Protein AF-A0A0M6XPQ8-F1 (afdb_monomer_lite)

Sequence (52 aa):
MNRTIAAIAFLVFAGFVGILVVAVPSPDLIAVSVLTVGLAFYDLLTSSGRRN

Organism: NCBI:txid282197

Foldseek 3Di:
DPLVVLVVVLVVLLVVLVCVCVVPVDPVSVVVSVVVSVVSVVCSVPVVVDDD

Secondary structure (DSSP, 8-state):
--HHHHHHHHHHHHHHHHHHHHHS--HHHHHHHHHHHHHHHHHHHHTTT---

Structure (mmCIF, N/CA/C/O backbone):
data_AF-A0A0M6XPQ8-F1
#
_entry.id   AF-A0A0M6XPQ8-F1
#
loop_
_atom_site.group_PDB
_atom_site.id
_atom_site.type_symbol
_atom_site.label_atom_id
_atom_site.label_alt_id
_atom_site.label_comp_id
_atom_site.label_asym_id
_atom_site.label_entity_id
_atom_site.label_seq_id
_atom_site.pdbx_PDB_ins_code
_atom_site.Cartn_x
_atom_site.Cartn_y
_atom_site.Cartn_z
_atom_site.occupancy
_atom_site.B_iso_or_equiv
_atom_site.auth_seq_id
_atom_site.auth_comp_id
_atom_site.auth_asym_id
_atom_site.auth_atom_id
_atom_site.pdbx_PDB_model_num
ATOM 1 N N . MET A 1 1 ? 18.384 -5.879 -10.061 1.00 62.44 1 MET A N 1
ATOM 2 C CA . MET A 1 1 ? 17.412 -6.962 -9.777 1.00 62.44 1 MET A CA 1
ATOM 3 C C . MET A 1 1 ? 16.397 -7.020 -10.912 1.00 62.44 1 MET A C 1
ATOM 5 O O . MET A 1 1 ? 16.130 -5.977 -11.498 1.00 62.44 1 MET A O 1
ATOM 9 N N . ASN A 1 2 ? 15.855 -8.191 -11.262 1.00 85.06 2 ASN A N 1
ATOM 10 C CA . ASN A 1 2 ? 14.766 -8.248 -12.244 1.00 85.06 2 ASN A CA 1
ATOM 11 C C . ASN A 1 2 ? 13.560 -7.445 -11.715 1.00 85.06 2 ASN A C 1
ATOM 13 O O . ASN A 1 2 ? 13.192 -7.615 -10.551 1.00 85.06 2 ASN A O 1
ATOM 17 N N . ARG A 1 3 ? 12.945 -6.596 -12.553 1.00 84.38 3 ARG A N 1
ATOM 18 C CA . ARG A 1 3 ? 11.798 -5.746 -12.175 1.00 84.38 3 ARG A CA 1
ATOM 19 C C . ARG A 1 3 ? 10.649 -6.571 -11.591 1.00 84.38 3 ARG A C 1
ATOM 21 O O . ARG A 1 3 ? 10.043 -6.159 -10.609 1.00 84.38 3 ARG A O 1
ATOM 28 N N . THR A 1 4 ? 10.417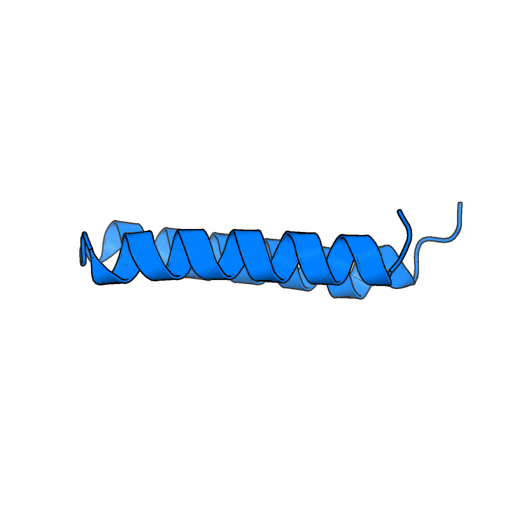 -7.769 -12.128 1.00 89.31 4 THR A N 1
ATOM 29 C CA . THR A 1 4 ? 9.389 -8.694 -11.629 1.00 89.31 4 T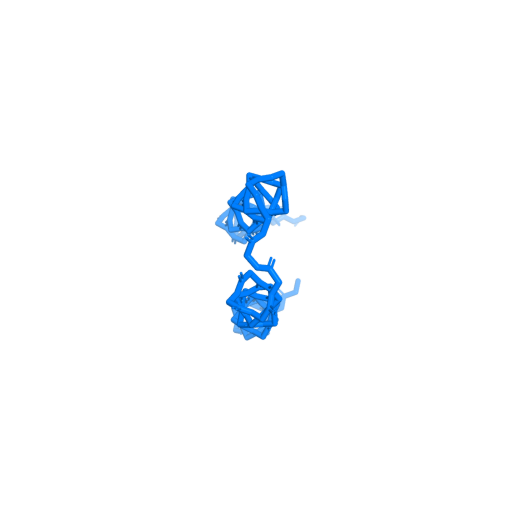HR A CA 1
ATOM 30 C C . THR A 1 4 ? 9.667 -9.149 -10.198 1.00 89.31 4 THR A C 1
ATOM 32 O O . THR A 1 4 ? 8.772 -9.138 -9.361 1.00 89.31 4 THR A O 1
ATOM 35 N N . ILE A 1 5 ? 10.918 -9.507 -9.891 1.00 90.69 5 ILE A N 1
ATOM 36 C CA . ILE A 1 5 ? 11.301 -9.949 -8.543 1.00 90.69 5 ILE A CA 1
ATOM 37 C C . ILE A 1 5 ? 11.225 -8.785 -7.554 1.00 90.69 5 ILE A C 1
ATOM 39 O O . ILE A 1 5 ? 10.755 -8.972 -6.438 1.00 90.69 5 ILE A O 1
ATOM 43 N N . ALA A 1 6 ? 11.621 -7.578 -7.966 1.00 91.50 6 ALA A N 1
ATOM 44 C CA . ALA A 1 6 ? 11.504 -6.387 -7.128 1.00 91.50 6 ALA A CA 1
ATOM 45 C C . ALA A 1 6 ? 10.040 -6.055 -6.787 1.00 91.50 6 ALA A C 1
ATOM 47 O O . ALA A 1 6 ? 9.734 -5.769 -5.632 1.00 91.50 6 ALA A O 1
ATOM 48 N N . ALA A 1 7 ? 9.123 -6.174 -7.754 1.00 92.62 7 ALA A N 1
ATOM 49 C CA . ALA A 1 7 ? 7.694 -5.982 -7.513 1.00 92.62 7 ALA A CA 1
ATOM 50 C C . ALA A 1 7 ? 7.117 -7.030 -6.545 1.00 92.62 7 ALA A C 1
ATOM 52 O O . ALA A 1 7 ? 6.378 -6.677 -5.629 1.00 92.62 7 ALA A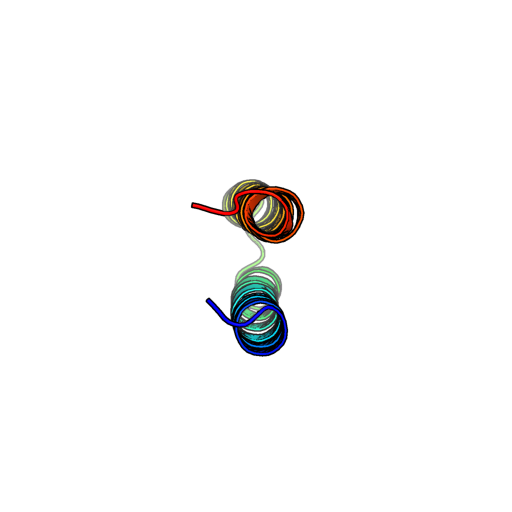 O 1
ATOM 53 N N . ILE A 1 8 ? 7.488 -8.307 -6.700 1.00 95.50 8 ILE A N 1
ATO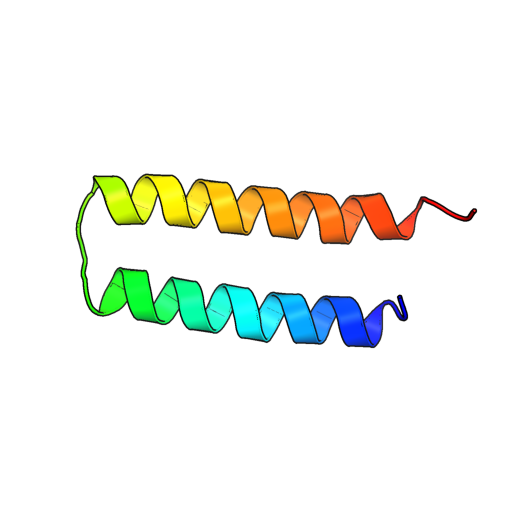M 54 C CA . ILE A 1 8 ? 7.061 -9.378 -5.784 1.00 95.50 8 ILE A CA 1
ATOM 55 C C . ILE A 1 8 ? 7.600 -9.126 -4.371 1.00 95.50 8 ILE A C 1
ATOM 57 O O . ILE A 1 8 ? 6.844 -9.213 -3.406 1.00 95.50 8 ILE A O 1
ATOM 61 N N . ALA A 1 9 ? 8.880 -8.771 -4.243 1.00 94.94 9 ALA A N 1
ATOM 62 C CA . ALA A 1 9 ? 9.486 -8.453 -2.954 1.00 94.94 9 ALA A CA 1
ATOM 63 C C . ALA A 1 9 ? 8.773 -7.279 -2.268 1.00 94.94 9 ALA A C 1
ATOM 65 O O . ALA A 1 9 ? 8.462 -7.363 -1.081 1.00 94.94 9 ALA A O 1
ATOM 66 N N . PHE A 1 10 ? 8.447 -6.224 -3.022 1.00 95.75 10 PHE A N 1
ATOM 67 C CA . PHE A 1 10 ? 7.682 -5.094 -2.505 1.00 95.75 10 PHE A CA 1
ATOM 68 C C . PHE A 1 10 ? 6.277 -5.500 -2.048 1.00 95.75 10 PHE A C 1
ATOM 70 O O . PHE A 1 10 ? 5.860 -5.093 -0.970 1.00 95.75 10 PHE A O 1
ATOM 77 N N . LEU A 1 11 ? 5.558 -6.329 -2.814 1.00 97.50 11 LEU A N 1
ATOM 78 C CA . LEU A 1 11 ? 4.223 -6.801 -2.429 1.00 97.50 11 LEU A CA 1
ATOM 79 C C . LEU A 1 11 ? 4.249 -7.617 -1.134 1.00 97.50 11 LEU A C 1
ATOM 81 O O . LEU A 1 11 ? 3.420 -7.392 -0.255 1.00 97.50 11 LEU A O 1
ATOM 85 N N . VAL A 1 12 ? 5.208 -8.536 -0.994 1.00 97.94 12 VAL A N 1
ATOM 86 C CA . VAL A 1 12 ? 5.369 -9.333 0.233 1.00 97.94 12 VAL A CA 1
ATOM 87 C C . VAL A 1 12 ? 5.726 -8.431 1.416 1.00 97.94 12 VAL A C 1
ATOM 89 O O . VAL A 1 12 ? 5.135 -8.559 2.487 1.00 97.94 12 VAL A O 1
ATOM 92 N N . PHE A 1 13 ? 6.645 -7.484 1.215 1.00 97.38 13 PHE A N 1
ATOM 93 C CA . PHE A 1 13 ? 7.049 -6.519 2.235 1.00 97.38 13 PHE A CA 1
ATOM 94 C C . PHE A 1 13 ? 5.882 -5.632 2.691 1.00 97.38 13 PHE A C 1
ATOM 96 O O . PHE A 1 13 ? 5.588 -5.559 3.883 1.00 97.38 13 PHE A O 1
ATOM 103 N N . ALA A 1 14 ? 5.179 -5.000 1.749 1.00 97.50 14 ALA A N 1
ATOM 104 C CA . ALA A 1 14 ? 4.034 -4.141 2.032 1.00 97.50 14 ALA A CA 1
ATOM 105 C C . ALA A 1 14 ? 2.881 -4.926 2.674 1.00 97.50 14 ALA A C 1
ATOM 107 O O . ALA A 1 14 ? 2.247 -4.426 3.599 1.00 97.50 14 ALA A O 1
ATOM 108 N N . GLY A 1 15 ? 2.642 -6.168 2.238 1.00 98.12 15 GLY A N 1
ATOM 109 C CA . GLY A 1 15 ? 1.659 -7.059 2.850 1.00 98.12 15 GLY A CA 1
ATOM 110 C C . GLY A 1 15 ? 1.984 -7.366 4.312 1.00 98.12 15 GLY A C 1
ATOM 111 O O . GLY A 1 15 ? 1.120 -7.226 5.173 1.00 98.12 15 GLY A O 1
ATOM 112 N N . PHE A 1 16 ? 3.237 -7.712 4.615 1.00 97.94 16 PHE A N 1
ATOM 113 C CA . PHE A 1 16 ? 3.683 -7.953 5.988 1.00 97.94 16 PHE A CA 1
ATOM 114 C C . PHE A 1 16 ? 3.542 -6.708 6.874 1.00 97.94 16 PHE A C 1
ATOM 116 O O . PHE A 1 16 ? 2.965 -6.787 7.957 1.00 97.94 16 PHE A O 1
ATOM 123 N N . VAL A 1 17 ? 4.007 -5.547 6.403 1.00 97.62 17 VAL A N 1
ATOM 124 C CA . VAL A 1 17 ? 3.874 -4.282 7.143 1.00 97.62 17 VAL A CA 1
ATOM 125 C C . VAL A 1 17 ? 2.400 -3.916 7.347 1.00 97.62 17 VAL A C 1
ATOM 127 O O . VAL A 1 17 ? 2.017 -3.488 8.433 1.00 97.62 17 VAL A O 1
ATOM 130 N N . GLY A 1 18 ? 1.550 -4.149 6.345 1.00 97.06 18 GLY A N 1
ATOM 131 C CA . GLY A 1 18 ? 0.105 -3.966 6.464 1.00 97.06 18 GLY A CA 1
ATOM 132 C C . GLY A 1 18 ? -0.512 -4.847 7.552 1.00 97.06 18 GLY A C 1
ATOM 133 O O . GLY A 1 18 ? -1.306 -4.360 8.353 1.00 97.06 18 GLY A O 1
ATOM 134 N N . ILE A 1 19 ? -0.101 -6.118 7.639 1.00 97.94 19 ILE A N 1
ATOM 135 C CA . ILE A 1 19 ? -0.528 -7.017 8.721 1.00 97.94 19 ILE A CA 1
ATOM 136 C C . ILE A 1 19 ? -0.088 -6.470 10.083 1.00 97.94 19 ILE A C 1
ATOM 138 O O . ILE A 1 19 ? -0.904 -6.448 11.000 1.00 97.94 19 ILE A O 1
ATOM 142 N N . LEU A 1 20 ? 1.156 -5.994 10.222 1.00 96.38 20 LEU A N 1
ATOM 143 C CA . LEU A 1 20 ? 1.640 -5.409 11.479 1.00 96.38 20 LEU A CA 1
ATOM 144 C C . LEU A 1 20 ? 0.802 -4.203 11.916 1.00 96.38 20 LEU A C 1
ATOM 146 O O . LEU A 1 20 ? 0.423 -4.120 13.081 1.00 96.38 20 LEU A O 1
ATOM 150 N N . VAL A 1 21 ? 0.470 -3.309 10.982 1.00 97.75 21 VAL A N 1
ATOM 151 C CA . VAL A 1 21 ? -0.366 -2.129 11.245 1.00 97.75 21 VAL A CA 1
ATOM 152 C C . VAL A 1 21 ? -1.772 -2.518 11.712 1.00 97.75 21 VAL A C 1
ATOM 154 O O . VAL A 1 21 ? -2.306 -1.899 12.629 1.00 97.75 21 VAL A O 1
ATOM 157 N N . VAL A 1 22 ? -2.373 -3.544 11.104 1.00 97.69 22 VAL A N 1
ATOM 158 C CA . VAL A 1 22 ? -3.715 -4.018 11.479 1.00 97.69 22 VAL A CA 1
ATOM 159 C C . VAL A 1 22 ? -3.694 -4.770 12.812 1.00 97.69 22 VAL A C 1
ATOM 161 O O . VAL A 1 22 ? -4.608 -4.617 13.618 1.00 97.69 22 VAL A O 1
ATOM 164 N N . ALA A 1 23 ? -2.662 -5.580 13.053 1.00 97.88 23 ALA A N 1
ATOM 165 C CA . ALA A 1 23 ? -2.537 -6.389 14.262 1.00 97.88 23 ALA A CA 1
ATOM 166 C C . ALA A 1 23 ? -2.156 -5.556 15.496 1.00 97.88 23 ALA A C 1
ATOM 168 O O . ALA A 1 23 ? -2.563 -5.891 16.607 1.00 97.88 23 ALA A O 1
ATOM 169 N N . VAL A 1 24 ? -1.383 -4.482 15.309 1.00 96.44 24 VAL A N 1
ATOM 170 C CA . VAL A 1 24 ? -0.892 -3.609 16.383 1.00 96.44 24 VAL A CA 1
ATOM 171 C C . VAL A 1 24 ? -1.142 -2.141 16.002 1.00 96.44 24 VAL A C 1
ATOM 173 O O . VAL A 1 24 ? -0.219 -1.439 15.593 1.00 96.44 24 VAL A O 1
ATOM 176 N N . PRO A 1 25 ? -2.391 -1.648 16.097 1.00 92.00 25 PRO A N 1
ATOM 177 C CA . PRO A 1 25 ? -2.753 -0.315 15.624 1.00 92.00 25 PRO A CA 1
ATOM 178 C C . PRO A 1 25 ? -2.311 0.777 16.610 1.00 92.00 25 PRO A C 1
ATOM 180 O O . PRO A 1 25 ? -3.121 1.352 17.338 1.00 92.00 25 PRO A O 1
ATOM 183 N N . SER A 1 26 ? -1.014 1.078 16.615 1.00 97.50 26 SER A N 1
ATOM 184 C CA . SER A 1 26 ? -0.429 2.195 17.361 1.00 97.50 26 SER A CA 1
ATOM 185 C C . SER A 1 26 ? -0.119 3.367 16.413 1.00 97.50 26 SER A C 1
ATOM 187 O O . SER A 1 26 ? 0.424 3.136 15.328 1.00 97.50 26 SER A O 1
ATOM 189 N N . PRO A 1 27 ? -0.448 4.627 16.763 1.00 96.94 27 PRO A N 1
ATOM 190 C CA . PRO A 1 27 ? -0.281 5.776 15.860 1.00 96.94 27 PRO A CA 1
ATOM 191 C C . PRO A 1 27 ? 1.153 5.991 15.355 1.00 96.94 27 PRO A C 1
ATOM 193 O O . PRO A 1 27 ? 1.368 6.335 14.193 1.00 96.94 27 PRO A O 1
ATOM 196 N N . ASP A 1 28 ? 2.134 5.764 16.221 1.00 97.50 28 ASP A N 1
ATOM 197 C CA . ASP A 1 28 ? 3.565 5.808 15.927 1.00 97.50 28 ASP A CA 1
ATOM 198 C C . ASP A 1 28 ? 3.980 4.705 14.943 1.00 97.50 28 ASP A C 1
ATOM 200 O O . ASP A 1 28 ? 4.655 4.987 13.950 1.00 97.50 28 ASP A 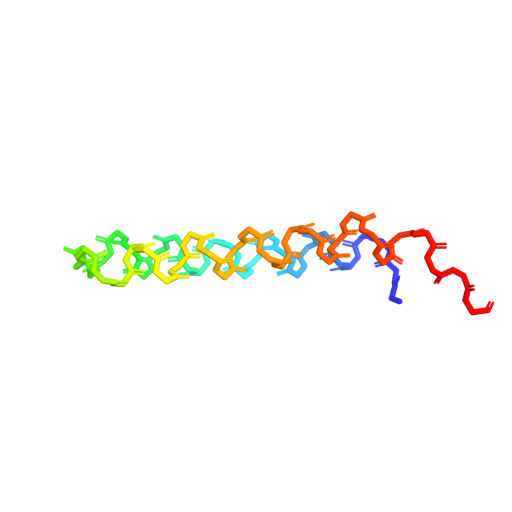O 1
ATOM 204 N N . LEU A 1 29 ? 3.507 3.471 15.152 1.00 96.19 29 LEU A N 1
ATOM 205 C CA . LEU A 1 29 ? 3.768 2.361 14.237 1.00 96.19 29 LEU A CA 1
ATOM 206 C C . LEU A 1 29 ? 3.180 2.633 12.852 1.00 96.19 29 LEU A C 1
ATOM 208 O O . LEU A 1 29 ? 3.849 2.382 11.850 1.00 96.19 29 LEU A O 1
ATOM 212 N N . ILE A 1 30 ? 1.956 3.161 12.784 1.00 97.56 30 ILE A N 1
ATOM 213 C CA . ILE A 1 30 ? 1.297 3.515 11.521 1.00 97.56 30 ILE A CA 1
ATOM 214 C C . ILE A 1 30 ? 2.126 4.562 10.775 1.00 97.56 30 ILE A C 1
ATOM 216 O O . ILE A 1 30 ? 2.419 4.378 9.594 1.00 97.56 30 ILE A O 1
ATOM 220 N N . ALA A 1 31 ? 2.542 5.630 11.460 1.00 98.06 31 ALA A N 1
ATOM 221 C CA . ALA A 1 31 ? 3.321 6.706 10.857 1.00 98.06 31 ALA A CA 1
ATOM 222 C C . ALA A 1 31 ? 4.643 6.194 10.265 1.00 98.06 31 ALA A C 1
ATOM 224 O O . ALA A 1 31 ? 4.953 6.469 9.102 1.00 98.06 31 ALA A O 1
ATOM 225 N N . VAL A 1 32 ? 5.395 5.402 11.036 1.00 97.50 32 VAL A N 1
ATOM 226 C CA . VAL A 1 32 ? 6.666 4.828 10.574 1.00 97.50 32 VAL A CA 1
ATOM 227 C C . VAL A 1 32 ? 6.431 3.828 9.443 1.00 97.50 32 VAL A C 1
ATOM 229 O O . VAL A 1 32 ? 7.121 3.889 8.432 1.00 97.50 32 VAL A O 1
ATOM 232 N N . SER A 1 33 ? 5.419 2.968 9.554 1.00 97.56 33 SER A N 1
ATOM 233 C CA . SER A 1 33 ? 5.084 1.970 8.532 1.00 97.56 33 SER A CA 1
ATOM 234 C C . SER A 1 33 ? 4.726 2.605 7.189 1.00 97.56 33 SER A C 1
ATOM 236 O O . SER A 1 33 ? 5.222 2.167 6.150 1.00 97.56 33 SER A O 1
ATOM 238 N N . VAL A 1 34 ? 3.914 3.669 7.193 1.00 97.44 34 VAL A N 1
ATOM 239 C CA . VAL A 1 34 ? 3.566 4.422 5.977 1.00 97.44 34 VAL A CA 1
ATOM 240 C C . VAL A 1 34 ? 4.812 5.044 5.353 1.00 97.44 34 VAL A C 1
ATOM 242 O O . VAL A 1 34 ? 5.008 4.939 4.142 1.00 97.44 34 VAL A O 1
ATOM 245 N N . LEU A 1 35 ? 5.683 5.642 6.170 1.00 98.12 35 LEU A N 1
ATOM 246 C CA . LEU A 1 35 ? 6.939 6.225 5.703 1.00 98.12 35 LEU A CA 1
ATOM 247 C C . LEU A 1 35 ? 7.840 5.149 5.080 1.00 98.12 35 LEU A C 1
ATOM 249 O O . LEU A 1 35 ? 8.337 5.327 3.969 1.00 98.12 35 LEU A O 1
ATOM 253 N N . THR A 1 36 ? 8.002 4.004 5.744 1.00 97.00 36 THR A N 1
ATOM 254 C CA . THR A 1 36 ? 8.818 2.888 5.257 1.00 97.00 36 THR A CA 1
ATOM 255 C C . THR A 1 36 ? 8.299 2.326 3.935 1.00 97.00 36 THR A C 1
ATOM 257 O O . THR A 1 36 ? 9.075 2.184 2.990 1.00 97.00 36 THR A O 1
ATOM 260 N N . VAL A 1 37 ? 7.000 2.030 3.834 1.00 97.94 37 VAL A N 1
ATOM 261 C CA . VAL A 1 37 ? 6.403 1.515 2.590 1.00 97.94 37 VAL A CA 1
ATOM 262 C C . VAL A 1 37 ? 6.501 2.557 1.475 1.00 97.94 37 VAL A C 1
ATOM 264 O O . VAL A 1 37 ? 6.829 2.201 0.346 1.00 97.94 37 VAL A O 1
ATOM 267 N N . GLY A 1 38 ? 6.300 3.842 1.785 1.00 97.56 38 GLY A N 1
ATOM 268 C CA . GLY A 1 38 ? 6.459 4.938 0.829 1.00 97.56 38 GLY A CA 1
ATOM 269 C C . GLY A 1 38 ? 7.883 5.056 0.280 1.00 97.56 38 GLY A C 1
ATOM 270 O O . GLY A 1 38 ? 8.066 5.166 -0.932 1.00 97.56 38 GLY A O 1
ATOM 271 N N . LEU A 1 39 ? 8.901 4.968 1.142 1.00 97.25 39 LEU A N 1
ATOM 272 C CA . LEU A 1 39 ? 10.306 4.980 0.721 1.00 97.25 39 LEU A CA 1
ATOM 273 C C . LEU A 1 39 ? 10.676 3.745 -0.105 1.00 97.25 39 LEU A C 1
ATOM 275 O O . LEU A 1 39 ? 11.332 3.877 -1.136 1.00 97.25 39 LEU A O 1
ATOM 279 N N . ALA A 1 40 ? 10.235 2.557 0.308 1.00 95.19 40 ALA A N 1
ATOM 280 C CA . ALA A 1 40 ? 10.467 1.327 -0.448 1.00 95.19 40 ALA A CA 1
ATOM 281 C C . ALA A 1 40 ? 9.793 1.377 -1.830 1.00 95.19 40 ALA A C 1
ATOM 283 O O . ALA A 1 40 ? 10.359 0.924 -2.824 1.00 95.19 40 ALA A O 1
ATOM 284 N N . PHE A 1 41 ? 8.603 1.975 -1.915 1.00 95.19 41 PHE A N 1
ATOM 285 C CA . PHE A 1 41 ? 7.914 2.192 -3.183 1.00 95.19 41 PHE A CA 1
ATOM 286 C C . PHE A 1 41 ? 8.659 3.194 -4.072 1.00 95.19 41 PHE A C 1
ATOM 288 O O . PHE A 1 41 ? 8.815 2.967 -5.272 1.00 95.19 41 PHE A O 1
ATOM 295 N N . TYR A 1 42 ? 9.174 4.278 -3.488 1.00 94.31 42 TYR A N 1
ATOM 296 C CA . TYR A 1 42 ? 10.001 5.248 -4.202 1.00 94.31 42 TYR A CA 1
ATOM 297 C C . TYR A 1 42 ? 11.287 4.616 -4.755 1.00 94.31 42 TYR A C 1
ATOM 299 O O . TYR A 1 42 ? 11.641 4.855 -5.913 1.00 94.31 42 TYR A O 1
ATOM 307 N N . ASP A 1 43 ? 11.960 3.767 -3.974 1.00 91.56 43 ASP A N 1
ATOM 308 C CA . ASP A 1 43 ? 13.105 2.994 -4.459 1.00 91.56 43 ASP A CA 1
ATOM 309 C C . ASP A 1 43 ? 12.705 2.084 -5.628 1.00 91.56 43 ASP A C 1
ATOM 311 O O . ASP A 1 43 ? 13.344 2.123 -6.675 1.00 91.56 43 ASP A O 1
ATOM 315 N N . LEU A 1 44 ? 11.591 1.351 -5.524 1.00 90.94 44 LEU A N 1
ATOM 316 C CA . LEU A 1 44 ? 11.114 0.476 -6.601 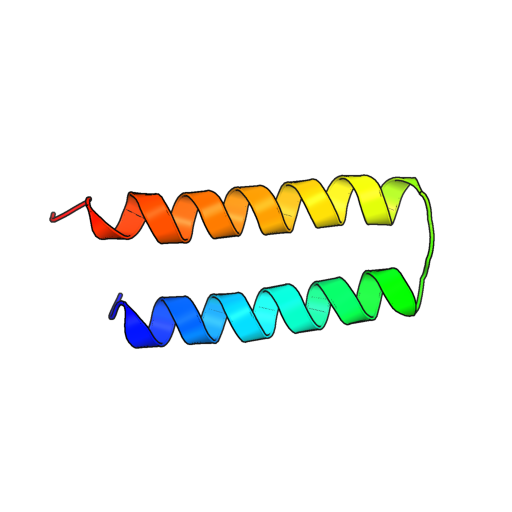1.00 90.94 44 LEU A CA 1
ATOM 317 C C . LEU A 1 44 ? 10.897 1.234 -7.928 1.00 90.94 44 LEU A C 1
ATOM 319 O O . LEU A 1 44 ? 11.263 0.741 -9.005 1.00 90.94 44 LEU A O 1
ATOM 323 N N . LEU A 1 45 ? 10.333 2.444 -7.858 1.00 89.94 45 LEU A N 1
ATOM 324 C CA . LEU A 1 45 ? 10.104 3.297 -9.027 1.00 89.94 45 LEU A CA 1
ATOM 325 C C . LEU A 1 45 ? 11.409 3.860 -9.603 1.00 89.94 45 LEU A C 1
ATOM 327 O O . LEU A 1 45 ? 11.598 3.860 -10.821 1.00 89.94 45 LEU A O 1
ATOM 331 N N . THR A 1 46 ? 12.324 4.323 -8.751 1.00 88.81 46 THR A N 1
ATOM 332 C CA . THR A 1 46 ? 13.548 5.016 -9.189 1.00 88.81 46 THR A CA 1
ATOM 333 C C . THR A 1 46 ? 14.686 4.066 -9.561 1.00 88.81 46 THR A C 1
ATOM 335 O O . THR A 1 46 ? 15.386 4.297 -10.552 1.00 88.81 46 THR A O 1
ATOM 338 N N . SER A 1 47 ? 14.824 2.936 -8.867 1.00 77.44 47 SER A N 1
ATOM 339 C CA . SER A 1 47 ? 15.794 1.882 -9.185 1.00 77.44 47 SER A CA 1
ATOM 340 C C . SER A 1 47 ? 15.532 1.224 -10.548 1.00 77.44 47 SER A C 1
ATOM 342 O O . SER A 1 47 ? 16.438 0.643 -11.141 1.00 77.44 47 SER A O 1
ATOM 344 N N . SER A 1 48 ? 14.339 1.396 -11.130 1.00 61.88 48 SER A N 1
ATOM 345 C CA . SER A 1 48 ? 14.029 0.970 -12.503 1.00 61.88 48 SER A CA 1
ATOM 346 C C . SER A 1 48 ? 14.745 1.783 -13.598 1.00 61.88 48 SER A C 1
ATOM 348 O O . SER A 1 48 ? 14.821 1.301 -14.735 1.00 61.88 48 SER A O 1
ATOM 350 N N . GLY A 1 49 ? 15.256 2.981 -13.278 1.00 56.78 49 GLY A N 1
ATOM 351 C CA . GLY A 1 49 ? 15.992 3.869 -14.191 1.00 56.78 49 GLY A CA 1
ATOM 352 C C . GLY A 1 49 ? 17.516 3.844 -14.024 1.00 56.78 49 GLY A C 1
ATOM 353 O O . GLY A 1 49 ? 18.235 4.300 -14.911 1.00 56.78 49 GLY A O 1
ATOM 354 N N . ARG A 1 50 ? 18.029 3.276 -12.926 1.00 55.50 50 ARG A N 1
ATOM 355 C CA . ARG A 1 50 ? 19.469 3.169 -12.655 1.00 55.50 50 ARG A CA 1
ATOM 356 C C . ARG A 1 50 ? 20.041 1.944 -13.378 1.00 55.50 50 ARG A C 1
ATOM 358 O O . ARG A 1 50 ? 20.214 0.869 -12.811 1.00 55.50 50 ARG A O 1
ATOM 365 N N . ARG A 1 51 ? 20.268 2.101 -14.684 1.00 48.31 51 ARG A N 1
ATOM 366 C CA . ARG A 1 51 ? 21.150 1.223 -15.462 1.00 48.31 51 ARG A CA 1
ATOM 367 C C . ARG A 1 51 ? 22.578 1.549 -15.003 1.00 48.31 51 ARG A C 1
ATOM 369 O O . ARG A 1 51 ? 23.007 2.683 -15.200 1.00 48.31 51 ARG A O 1
ATOM 376 N N . ASN A 1 52 ? 23.234 0.611 -14.314 1.00 46.25 52 ASN A N 1
ATOM 377 C CA . ASN A 1 52 ? 24.698 0.622 -14.191 1.00 46.25 52 ASN A CA 1
ATOM 378 C C . ASN A 1 52 ? 25.332 0.726 -15.580 1.00 46.25 52 ASN A C 1
ATOM 380 O O . ASN A 1 52 ? 24.761 0.108 -16.514 1.00 46.25 52 ASN A O 1
#

Radius of gyration: 12.68 Å; chains: 1; bounding box: 28×17×33 Å

pLDDT: mean 90.3, std 13.48, range [46.25, 98.12]